Protein AF-A0A956S2M8-F1 (afdb_monomer_lite)

Foldseek 3Di:
DPDDDPPPDDDDPFAWPDWDAAPVQKIWTFTDDPPDDGQQKIWIAGNVGHTQGMDGDPARFDCVVPHWDDYPFWIWTWGADPVRDIDIDIDTDDGD

pLDDT: mean 88.71, std 13.67, range [45.81, 97.88]

Secondary structure (DSSP, 8-state):
-PPP-TTS--S---EEEEEEE-TTS-EEEEEE-TTS-TTSEEEEE-TT--EEEEEE-SSPPPSSSSPPEE-SSEEEEEEE-TT--EEEEEEEP---

Radius of gyration: 14.86 Å; chains: 1; bounding box: 43×32×30 Å

Sequence (96 aa):
PRPMDRSMFLPHRRLVTRVLTDDAGHIFVWPEEAGVAEGSVVDVFDDSGVHLGRIDVPEPVLTRAPPPYVTSTHLYAVVVDELAVPYVVR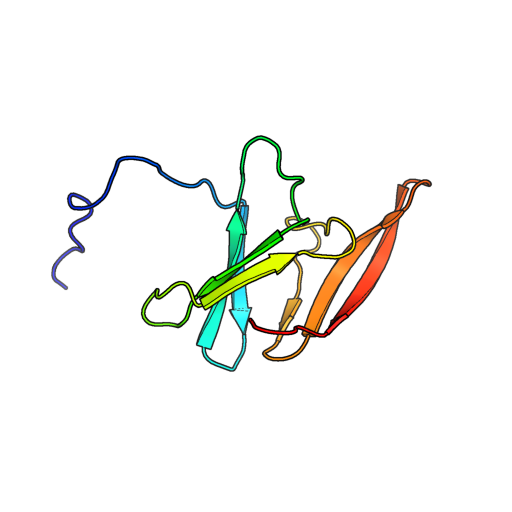YRIRKP

Structure (mmCIF, N/CA/C/O backbone):
data_AF-A0A956S2M8-F1
#
_entry.id   AF-A0A956S2M8-F1
#
loop_
_atom_site.group_PDB
_atom_site.id
_atom_site.type_symbol
_atom_site.label_atom_id
_atom_site.label_alt_id
_atom_site.label_comp_id
_atom_site.label_asym_id
_atom_site.label_entity_id
_atom_site.label_seq_id
_atom_site.pdbx_PDB_ins_code
_atom_site.Cartn_x
_atom_site.Cartn_y
_atom_site.Cartn_z
_atom_site.occupancy
_atom_site.B_iso_or_equiv
_atom_site.auth_seq_id
_atom_site.auth_comp_id
_atom_site.auth_asym_id
_atom_site.auth_atom_id
_atom_site.pdbx_PDB_model_num
ATOM 1 N N . PRO A 1 1 ? 28.012 -19.963 -7.658 1.00 59.38 1 PRO A N 1
ATOM 2 C CA . PRO A 1 1 ? 27.293 -18.673 -7.510 1.00 59.38 1 PRO A CA 1
ATOM 3 C C . PRO A 1 1 ? 28.256 -17.578 -7.034 1.00 59.38 1 PRO A C 1
ATOM 5 O O . PRO A 1 1 ? 28.828 -17.703 -5.956 1.00 59.38 1 PRO A O 1
ATOM 8 N N . ARG A 1 2 ? 28.512 -16.560 -7.862 1.00 53.78 2 ARG A N 1
ATOM 9 C CA . ARG A 1 2 ? 29.356 -15.422 -7.471 1.00 53.78 2 ARG A CA 1
ATOM 10 C C . ARG A 1 2 ? 28.567 -14.601 -6.425 1.00 53.78 2 ARG A C 1
ATOM 12 O O . ARG A 1 2 ? 27.406 -14.304 -6.700 1.00 53.78 2 ARG A O 1
ATOM 19 N N . PRO A 1 3 ? 29.107 -14.317 -5.226 1.00 57.59 3 PRO A N 1
ATOM 20 C CA . PRO A 1 3 ? 28.374 -13.573 -4.205 1.00 57.59 3 PRO A CA 1
ATOM 21 C C . PRO A 1 3 ? 28.065 -12.160 -4.706 1.00 57.59 3 PRO A C 1
ATOM 23 O O . PRO A 1 3 ? 28.897 -11.532 -5.359 1.00 57.59 3 PRO A O 1
ATOM 26 N N . MET A 1 4 ? 26.850 -11.691 -4.426 1.00 64.81 4 MET A N 1
ATOM 27 C CA . MET A 1 4 ? 26.393 -10.358 -4.807 1.00 64.81 4 MET A CA 1
ATOM 28 C C . MET A 1 4 ? 27.173 -9.319 -3.994 1.00 64.81 4 MET A C 1
ATOM 30 O O . MET A 1 4 ? 27.123 -9.326 -2.762 1.00 64.81 4 MET A O 1
ATOM 34 N N . ASP A 1 5 ? 27.931 -8.469 -4.682 1.00 65.00 5 ASP A N 1
ATOM 35 C CA . ASP A 1 5 ? 28.739 -7.425 -4.060 1.00 65.00 5 ASP A CA 1
ATOM 36 C C . ASP A 1 5 ? 27.825 -6.334 -3.477 1.00 65.00 5 ASP A C 1
ATOM 38 O O . ASP A 1 5 ? 27.153 -5.600 -4.197 1.00 65.00 5 ASP A O 1
ATOM 42 N N . ARG A 1 6 ? 27.770 -6.256 -2.143 1.00 58.03 6 ARG A N 1
ATOM 43 C CA . ARG A 1 6 ? 26.960 -5.282 -1.391 1.00 58.03 6 ARG A CA 1
ATOM 44 C C . ARG A 1 6 ? 27.639 -3.914 -1.246 1.00 58.03 6 ARG A C 1
ATOM 46 O O . ARG A 1 6 ? 27.085 -3.050 -0.568 1.00 58.03 6 ARG A O 1
ATOM 53 N N . SER A 1 7 ? 28.830 -3.716 -1.814 1.00 55.47 7 SER A N 1
ATOM 54 C CA . SER A 1 7 ? 29.660 -2.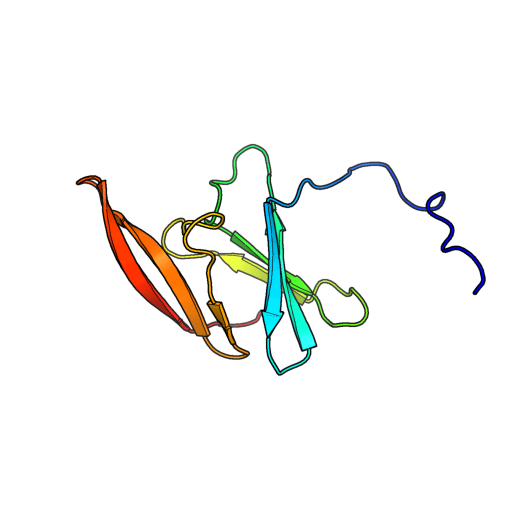537 -1.536 1.00 55.47 7 SER A CA 1
ATOM 55 C C . SER A 1 7 ? 29.343 -1.294 -2.380 1.00 55.47 7 SER A C 1
ATOM 57 O O . SER A 1 7 ? 29.862 -0.226 -2.071 1.00 55.47 7 SER A O 1
ATOM 59 N N . MET A 1 8 ? 28.461 -1.371 -3.387 1.00 50.06 8 MET A N 1
ATOM 60 C CA . MET A 1 8 ? 28.322 -0.285 -4.375 1.00 50.06 8 MET A CA 1
ATOM 61 C C . MET A 1 8 ? 27.221 0.770 -4.156 1.00 50.06 8 MET A C 1
ATOM 63 O O . MET A 1 8 ? 27.106 1.652 -4.999 1.00 50.06 8 MET A O 1
ATOM 67 N N . PHE A 1 9 ? 26.440 0.788 -3.066 1.00 45.81 9 PHE A N 1
ATOM 68 C CA . PHE A 1 9 ? 25.435 1.861 -2.903 1.00 45.81 9 PHE A CA 1
ATOM 69 C C . PHE A 1 9 ? 25.064 2.167 -1.446 1.00 45.81 9 PHE A C 1
ATOM 71 O O . PHE A 1 9 ? 24.244 1.468 -0.857 1.00 45.81 9 PHE A O 1
ATOM 78 N N . LEU A 1 10 ? 25.619 3.237 -0.862 1.00 60.69 10 LEU A N 1
ATOM 79 C CA . LEU A 1 10 ? 25.127 3.825 0.394 1.00 60.69 10 LEU A CA 1
ATOM 80 C C . LEU A 1 10 ? 25.391 5.342 0.433 1.00 60.69 10 LEU A C 1
ATOM 82 O O . LEU A 1 10 ? 26.531 5.750 0.650 1.00 60.69 10 LEU A O 1
ATOM 86 N N . PRO A 1 11 ? 24.341 6.178 0.304 1.00 49.47 11 PRO A N 1
ATOM 87 C CA . PRO A 1 11 ? 24.237 7.285 1.261 1.00 49.47 11 PRO A CA 1
ATOM 88 C C . PRO A 1 11 ? 22.989 7.218 2.142 1.00 49.47 11 PRO A C 1
ATOM 90 O O . PRO A 1 11 ? 23.065 7.629 3.294 1.00 49.47 11 PRO A O 1
ATOM 93 N N . HIS A 1 12 ? 21.846 6.704 1.674 1.00 53.81 12 HIS A N 1
ATOM 94 C CA . HIS A 1 12 ? 20.584 6.745 2.430 1.00 53.81 12 HIS A CA 1
ATOM 95 C C . HIS A 1 12 ? 19.875 5.389 2.343 1.00 53.81 12 HIS A C 1
ATOM 97 O O . HIS A 1 12 ? 19.116 5.139 1.409 1.00 53.81 12 HIS A O 1
ATOM 103 N N . ARG A 1 13 ? 20.123 4.480 3.298 1.00 66.25 13 ARG A N 1
ATOM 104 C CA . ARG A 1 13 ? 19.269 3.289 3.435 1.00 66.25 13 ARG A CA 1
ATOM 105 C C . ARG A 1 13 ? 17.862 3.772 3.766 1.00 66.25 13 ARG A C 1
ATOM 107 O O . ARG A 1 13 ? 17.638 4.239 4.879 1.00 66.25 13 ARG A O 1
ATOM 114 N N . ARG A 1 14 ? 16.933 3.666 2.816 1.00 73.75 14 ARG A N 1
ATOM 115 C CA . ARG A 1 14 ? 15.510 3.793 3.124 1.00 73.75 14 ARG A CA 1
ATOM 116 C C . ARG A 1 14 ? 15.091 2.558 3.899 1.00 73.75 14 ARG A C 1
ATOM 118 O O . ARG A 1 14 ? 15.262 1.434 3.427 1.00 73.75 14 ARG A O 1
ATOM 125 N N . LEU A 1 15 ? 14.615 2.784 5.114 1.00 86.56 15 LEU A N 1
ATOM 126 C CA . LEU A 1 15 ? 13.950 1.749 5.879 1.00 86.56 15 LEU A CA 1
ATOM 127 C C . LEU A 1 15 ? 12.639 1.423 5.162 1.00 86.56 15 LEU A C 1
ATOM 129 O O . LEU A 1 15 ? 11.961 2.311 4.649 1.00 86.56 15 LEU A O 1
ATOM 133 N N . VAL A 1 16 ? 12.334 0.136 5.065 1.00 89.88 16 VAL A N 1
ATOM 134 C CA . VAL A 1 16 ? 11.104 -0.359 4.452 1.00 89.88 16 VAL A CA 1
ATOM 135 C C . VAL A 1 16 ? 10.413 -1.239 5.475 1.00 89.88 16 VAL A C 1
ATOM 137 O O . VAL A 1 16 ? 11.041 -2.119 6.067 1.00 89.88 16 VAL A O 1
ATOM 140 N N . THR A 1 17 ? 9.130 -0.993 5.708 1.00 89.06 17 THR A N 1
ATOM 141 C CA . THR A 1 17 ? 8.331 -1.780 6.656 1.00 89.06 17 THR A CA 1
ATOM 142 C C . THR A 1 17 ? 7.784 -3.034 5.992 1.00 89.06 17 THR A C 1
ATOM 144 O O . THR A 1 17 ? 7.617 -4.069 6.644 1.00 89.06 17 THR A O 1
ATOM 147 N N . ARG A 1 18 ? 7.533 -2.973 4.678 1.00 92.94 18 ARG A N 1
ATOM 148 C CA . ARG A 1 18 ? 6.976 -4.093 3.925 1.00 92.94 18 ARG A CA 1
ATOM 149 C C . ARG A 1 18 ? 7.364 -4.069 2.454 1.00 92.94 18 ARG A C 1
ATOM 151 O O . ARG A 1 18 ? 7.431 -3.014 1.834 1.00 92.94 18 ARG A O 1
ATOM 158 N N . VAL A 1 19 ? 7.536 -5.270 1.905 1.00 95.25 19 VAL A N 1
ATOM 159 C CA . VAL A 1 19 ? 7.617 -5.532 0.467 1.00 95.25 19 VAL A CA 1
ATOM 160 C C . VAL A 1 19 ? 6.564 -6.581 0.111 1.00 95.25 19 VAL A C 1
ATOM 162 O O . VAL A 1 19 ? 6.441 -7.594 0.811 1.00 95.25 19 VAL A O 1
ATOM 165 N N . LEU A 1 20 ? 5.788 -6.321 -0.938 1.00 96.12 20 LEU A N 1
ATOM 166 C CA . LEU A 1 20 ? 4.801 -7.227 -1.528 1.00 96.12 20 LEU A CA 1
ATOM 167 C C . LEU A 1 20 ? 4.958 -7.230 -3.050 1.00 96.12 20 LEU A C 1
ATOM 169 O O . LEU A 1 20 ? 5.494 -6.288 -3.624 1.00 96.12 20 LEU A O 1
ATOM 173 N N . THR A 1 21 ? 4.474 -8.280 -3.701 1.00 96.94 21 THR A N 1
ATOM 174 C CA . THR A 1 21 ? 4.511 -8.420 -5.161 1.00 96.94 21 THR A CA 1
ATOM 175 C C . THR A 1 21 ? 3.126 -8.757 -5.685 1.00 96.94 21 THR A C 1
ATOM 177 O O . THR A 1 21 ? 2.362 -9.433 -4.990 1.00 96.94 21 THR A O 1
ATOM 180 N N . ASP A 1 22 ? 2.817 -8.321 -6.902 1.00 95.69 22 ASP A N 1
ATOM 181 C CA . ASP A 1 22 ? 1.628 -8.773 -7.624 1.00 95.69 22 ASP A CA 1
ATOM 182 C C . ASP A 1 22 ? 1.949 -9.888 -8.639 1.00 95.69 22 ASP A C 1
ATOM 184 O O . ASP A 1 22 ? 3.068 -10.398 -8.719 1.00 95.69 22 ASP A O 1
ATOM 188 N N . ASP A 1 23 ? 0.935 -10.285 -9.403 1.00 92.88 23 ASP A N 1
ATOM 189 C CA . ASP A 1 23 ? 1.001 -11.278 -10.476 1.00 92.88 23 ASP A CA 1
ATOM 190 C C . ASP A 1 23 ? 1.546 -10.729 -11.807 1.00 92.88 23 ASP A C 1
ATOM 192 O O . ASP A 1 23 ? 1.761 -11.492 -12.747 1.00 92.88 23 ASP A O 1
ATOM 196 N N . ALA A 1 24 ? 1.786 -9.420 -11.891 1.00 95.12 24 ALA A N 1
ATOM 197 C CA . ALA A 1 24 ? 2.259 -8.725 -13.083 1.00 95.12 24 ALA A CA 1
ATOM 198 C C . ALA A 1 24 ? 3.721 -8.251 -12.967 1.00 95.12 24 ALA A C 1
ATOM 200 O O . ALA A 1 24 ? 4.182 -7.504 -13.827 1.00 95.12 24 ALA A O 1
ATOM 201 N N . GLY A 1 25 ? 4.446 -8.681 -11.928 1.00 94.81 25 GLY A N 1
ATOM 202 C CA . GLY A 1 25 ? 5.866 -8.374 -11.732 1.00 94.81 25 GLY A CA 1
ATOM 203 C C . GLY A 1 25 ? 6.146 -7.036 -11.045 1.00 94.81 25 GLY A C 1
ATOM 204 O O . GLY A 1 25 ? 7.296 -6.609 -11.004 1.00 94.81 25 GLY A O 1
ATOM 205 N N . HIS A 1 26 ? 5.133 -6.371 -10.483 1.00 96.44 26 HIS A N 1
ATOM 206 C CA . HIS A 1 26 ? 5.345 -5.142 -9.719 1.00 96.44 26 HIS A CA 1
ATOM 207 C C . HIS A 1 26 ? 5.731 -5.462 -8.279 1.00 96.44 26 HIS A C 1
ATOM 209 O O . HIS A 1 26 ? 5.177 -6.365 -7.643 1.00 96.44 26 HIS A O 1
ATOM 215 N N . ILE A 1 27 ? 6.642 -4.656 -7.747 1.00 97.00 27 ILE A N 1
ATOM 216 C CA . ILE A 1 27 ? 7.106 -4.713 -6.367 1.00 97.00 27 ILE A CA 1
ATOM 217 C C . ILE A 1 27 ? 6.577 -3.475 -5.645 1.00 97.00 27 ILE A C 1
ATOM 219 O O . ILE A 1 27 ? 6.914 -2.346 -5.990 1.00 97.00 27 ILE A O 1
ATOM 223 N N . PHE A 1 28 ? 5.751 -3.695 -4.630 1.00 96.50 28 PHE A N 1
ATOM 224 C CA . PHE A 1 28 ? 5.154 -2.664 -3.791 1.00 96.50 28 PHE A CA 1
ATOM 225 C C . PHE A 1 28 ? 5.922 -2.575 -2.479 1.00 96.50 28 PHE A C 1
ATOM 227 O O . PHE A 1 28 ? 6.017 -3.555 -1.734 1.00 96.50 28 PHE A O 1
ATOM 234 N N . VAL A 1 29 ? 6.466 -1.399 -2.193 1.00 95.75 29 VAL A N 1
ATOM 235 C CA . VAL A 1 29 ? 7.332 -1.141 -1.046 1.00 95.75 29 VAL A CA 1
ATOM 236 C C . VAL A 1 29 ? 6.697 -0.070 -0.175 1.00 95.75 29 VAL A C 1
ATOM 238 O O . VAL A 1 29 ? 6.471 1.048 -0.627 1.00 95.75 29 VAL A O 1
ATOM 241 N N . TRP A 1 30 ? 6.437 -0.397 1.088 1.00 95.69 30 TRP A N 1
ATOM 242 C CA . TRP A 1 30 ? 6.038 0.589 2.089 1.00 95.69 30 TRP A CA 1
ATOM 243 C C . TRP A 1 30 ? 7.289 1.142 2.769 1.00 95.69 30 TRP A C 1
ATOM 245 O O . TRP A 1 30 ? 7.972 0.391 3.480 1.00 95.69 30 TRP A O 1
ATOM 255 N N . PRO A 1 31 ? 7.624 2.421 2.548 1.00 93.94 31 PRO A N 1
ATOM 256 C CA . PRO A 1 31 ? 8.782 3.030 3.172 1.00 93.94 31 PRO A CA 1
ATOM 257 C C . PRO A 1 31 ? 8.488 3.453 4.617 1.00 93.94 31 PRO A C 1
ATOM 259 O O . PRO A 1 31 ? 7.349 3.719 4.997 1.00 93.94 31 PRO A O 1
ATOM 262 N N . GLU A 1 32 ? 9.546 3.555 5.413 1.00 91.25 32 GLU A N 1
ATOM 263 C CA . GLU A 1 32 ? 9.556 4.239 6.705 1.00 91.25 32 GLU A CA 1
ATOM 264 C C . GLU A 1 32 ? 10.333 5.553 6.534 1.00 91.25 32 GLU A C 1
ATOM 266 O O . GLU A 1 32 ? 11.555 5.560 6.354 1.00 91.25 32 GLU A O 1
ATOM 271 N N . GLU A 1 33 ? 9.607 6.672 6.526 1.00 90.38 33 GLU A N 1
ATOM 272 C CA . GLU A 1 33 ? 10.131 8.008 6.234 1.00 90.38 33 GLU A CA 1
ATOM 273 C C . GLU A 1 33 ? 9.681 9.020 7.289 1.00 90.38 33 GLU A C 1
ATOM 275 O O . GLU A 1 33 ? 8.523 9.045 7.702 1.00 90.38 33 GLU A O 1
ATOM 280 N N . ALA A 1 34 ? 10.591 9.907 7.699 1.00 88.38 34 ALA A N 1
ATOM 281 C CA . ALA A 1 34 ? 10.252 10.987 8.618 1.00 88.38 34 ALA A CA 1
ATOM 282 C C . ALA A 1 34 ? 9.205 11.924 7.991 1.00 88.38 34 ALA A C 1
ATOM 284 O O . ALA A 1 34 ? 9.391 12.416 6.879 1.00 88.38 34 ALA A O 1
ATOM 285 N N . GLY A 1 35 ? 8.120 12.189 8.723 1.00 89.62 35 GLY A N 1
ATOM 286 C CA . GLY A 1 35 ? 7.026 13.051 8.263 1.00 89.62 35 GLY A CA 1
ATOM 287 C C . GLY A 1 35 ? 5.999 12.366 7.355 1.00 89.62 35 GLY A C 1
ATOM 288 O O . GLY A 1 35 ? 5.050 13.024 6.940 1.00 89.62 35 GLY A O 1
ATOM 289 N N . VAL A 1 36 ? 6.150 11.067 7.078 1.00 91.00 36 VAL A N 1
ATOM 290 C CA . VAL A 1 36 ? 5.178 10.263 6.325 1.00 91.00 36 VAL A CA 1
ATOM 291 C C . VAL A 1 36 ? 4.549 9.244 7.271 1.00 91.00 36 VAL A C 1
ATOM 293 O O . VAL A 1 36 ? 5.257 8.543 7.992 1.00 91.00 36 VAL A O 1
ATOM 296 N N . ALA A 1 37 ? 3.219 9.170 7.299 1.00 92.94 37 ALA A N 1
ATOM 297 C CA . ALA A 1 37 ? 2.527 8.195 8.133 1.00 92.94 37 ALA A CA 1
ATOM 298 C C . ALA A 1 37 ? 2.747 6.770 7.589 1.00 92.94 37 ALA A C 1
ATOM 300 O O . ALA A 1 37 ? 2.677 6.530 6.382 1.00 92.94 37 ALA A O 1
ATOM 301 N N . GLU A 1 38 ? 3.006 5.803 8.474 1.00 92.88 38 GLU A N 1
ATOM 302 C CA . GLU A 1 38 ? 3.130 4.398 8.066 1.00 92.88 38 GLU A CA 1
ATOM 303 C C . GLU A 1 38 ? 1.850 3.962 7.339 1.00 92.88 38 GLU A C 1
ATOM 305 O O . GLU A 1 38 ? 0.743 4.216 7.806 1.00 92.88 38 GLU A O 1
ATOM 310 N N . GLY A 1 39 ? 2.000 3.334 6.171 1.00 95.12 39 GLY A N 1
ATOM 311 C CA . GLY A 1 39 ? 0.855 2.875 5.387 1.00 95.12 39 GLY A CA 1
ATOM 312 C C . GLY A 1 39 ? 0.162 3.944 4.540 1.00 95.12 39 GLY A C 1
ATOM 313 O O . GLY A 1 39 ? -0.747 3.586 3.797 1.00 95.12 39 GLY A O 1
ATOM 314 N N . SER A 1 40 ? 0.563 5.220 4.601 1.00 96.25 40 SER A N 1
ATOM 315 C CA . SER A 1 40 ? -0.075 6.283 3.804 1.00 96.25 40 SER A CA 1
ATOM 316 C C . SER A 1 40 ? 0.481 6.416 2.387 1.00 96.25 40 SER A C 1
ATOM 318 O O . SER A 1 40 ? -0.118 7.093 1.560 1.00 96.25 40 SER A O 1
ATOM 320 N N . VAL A 1 41 ? 1.627 5.798 2.093 1.00 96.19 41 VAL A N 1
ATOM 321 C CA . VAL A 1 41 ? 2.228 5.779 0.754 1.00 96.19 41 VAL A CA 1
ATOM 322 C C . VAL A 1 41 ? 2.776 4.397 0.429 1.00 96.19 41 VAL A C 1
ATOM 324 O O . VAL A 1 41 ? 3.174 3.650 1.327 1.00 96.19 41 VAL A O 1
ATOM 327 N N . VAL A 1 42 ? 2.838 4.080 -0.861 1.00 96.06 42 VAL A N 1
ATOM 328 C CA . VAL A 1 42 ? 3.532 2.898 -1.376 1.00 96.06 42 VAL A CA 1
ATOM 329 C C . VAL A 1 42 ? 4.346 3.271 -2.614 1.00 96.06 42 VAL A C 1
ATOM 331 O O . VAL A 1 42 ? 3.838 3.910 -3.537 1.00 96.06 42 VAL A O 1
ATOM 334 N N . ASP A 1 43 ? 5.618 2.888 -2.623 1.00 96.00 43 ASP A N 1
ATOM 335 C CA . ASP A 1 43 ? 6.497 3.017 -3.783 1.00 96.00 43 ASP A CA 1
ATOM 336 C C . ASP A 1 43 ? 6.364 1.757 -4.643 1.00 96.00 43 ASP A C 1
ATOM 338 O O . ASP A 1 43 ? 6.349 0.636 -4.126 1.00 96.00 43 ASP A O 1
ATOM 342 N N . VAL A 1 44 ? 6.257 1.932 -5.957 1.00 96.38 44 VAL A N 1
ATOM 343 C CA . VAL A 1 44 ? 6.091 0.836 -6.914 1.00 96.38 44 VAL A CA 1
ATOM 344 C C . VAL A 1 44 ? 7.335 0.732 -7.777 1.00 96.38 44 VAL A C 1
ATOM 346 O O . VAL A 1 44 ? 7.807 1.728 -8.326 1.00 96.38 44 VAL A O 1
ATOM 349 N N . PHE A 1 45 ? 7.842 -0.484 -7.921 1.00 95.62 45 PHE A N 1
ATOM 350 C CA . PHE A 1 45 ? 8.974 -0.815 -8.774 1.00 95.62 45 PHE A CA 1
ATOM 351 C C . PHE A 1 45 ? 8.588 -1.915 -9.761 1.00 95.62 45 PHE A C 1
ATOM 353 O O . PHE A 1 45 ? 7.648 -2.674 -9.509 1.00 95.62 45 PHE A O 1
ATOM 360 N N . ASP A 1 46 ? 9.311 -2.008 -10.871 1.00 94.81 46 ASP A N 1
ATOM 361 C CA . ASP A 1 46 ? 9.300 -3.211 -11.704 1.00 94.81 46 ASP A CA 1
ATOM 362 C C . ASP A 1 46 ? 10.271 -4.282 -11.172 1.00 94.81 46 ASP A C 1
ATOM 364 O O . ASP A 1 46 ? 10.997 -4.074 -10.192 1.00 94.81 46 ASP A O 1
ATOM 368 N N . ASP A 1 47 ? 10.280 -5.445 -11.820 1.00 93.81 47 ASP A N 1
ATOM 369 C CA . ASP A 1 47 ? 11.125 -6.587 -11.461 1.00 93.81 47 ASP A CA 1
ATOM 370 C C . ASP A 1 47 ? 12.623 -6.367 -11.741 1.00 93.81 47 ASP A C 1
ATOM 372 O O . ASP A 1 47 ? 13.469 -7.082 -11.196 1.00 93.81 47 ASP A O 1
ATOM 376 N N . SER A 1 48 ? 12.966 -5.342 -12.526 1.00 93.50 48 SER A N 1
ATOM 377 C CA . SER A 1 48 ? 14.339 -4.883 -12.741 1.00 93.50 48 SER A CA 1
ATOM 378 C C . SER A 1 48 ? 14.824 -3.922 -11.645 1.00 93.50 48 SER A C 1
ATOM 380 O O . SER A 1 48 ? 16.018 -3.618 -11.565 1.00 93.50 48 SER A O 1
ATOM 382 N N . GLY A 1 49 ? 13.918 -3.482 -10.764 1.00 90.50 49 GLY A N 1
ATOM 383 C CA . GLY A 1 49 ? 14.188 -2.550 -9.674 1.00 90.50 49 GLY A CA 1
ATOM 384 C C . GLY A 1 49 ? 14.062 -1.077 -10.068 1.00 90.50 49 GLY A C 1
ATOM 385 O O . GLY A 1 49 ? 14.484 -0.210 -9.297 1.00 90.50 49 GLY A O 1
ATOM 386 N N . VAL A 1 50 ? 13.493 -0.762 -11.235 1.00 94.19 50 VAL A N 1
ATOM 387 C CA . VAL A 1 50 ? 13.205 0.620 -11.642 1.00 94.19 50 VAL A CA 1
ATOM 388 C C . VAL A 1 50 ? 11.997 1.130 -10.867 1.00 94.19 50 VAL A C 1
ATOM 390 O O . VAL A 1 50 ? 10.956 0.484 -10.821 1.00 94.19 50 VAL A O 1
ATOM 393 N N . HIS A 1 51 ? 12.129 2.314 -10.267 1.00 94.00 51 HIS A N 1
ATOM 394 C CA . HIS A 1 51 ? 11.031 2.989 -9.581 1.00 94.00 51 HIS A CA 1
ATOM 395 C C . HIS A 1 51 ? 10.021 3.533 -10.599 1.00 94.00 51 HIS A C 1
ATOM 397 O O . HIS A 1 51 ? 10.334 4.447 -11.362 1.00 94.00 51 HIS A O 1
ATOM 403 N N . LEU A 1 52 ? 8.811 2.978 -10.588 1.00 94.81 52 LEU A N 1
ATOM 404 C CA . LEU A 1 52 ? 7.703 3.372 -11.458 1.00 94.81 52 LEU A CA 1
ATOM 405 C C . LEU A 1 52 ? 6.940 4.573 -10.897 1.00 94.81 52 LEU A C 1
ATOM 407 O O . LEU A 1 52 ? 6.379 5.356 -11.656 1.00 94.81 52 LEU A O 1
ATOM 411 N N . GLY A 1 53 ? 6.938 4.742 -9.573 1.00 94.75 53 GLY A N 1
ATOM 412 C CA . GLY A 1 53 ? 6.383 5.917 -8.914 1.00 94.75 53 GLY A CA 1
ATOM 413 C C . GLY A 1 53 ? 5.789 5.625 -7.542 1.00 94.75 53 GLY A C 1
ATOM 414 O O . GLY A 1 53 ? 5.762 4.486 -7.077 1.00 94.75 53 GLY A O 1
ATOM 415 N N . ARG A 1 54 ? 5.288 6.688 -6.910 1.00 95.62 54 ARG A N 1
ATOM 416 C CA . ARG A 1 54 ? 4.668 6.665 -5.583 1.00 95.62 54 ARG A CA 1
ATOM 417 C C . ARG A 1 54 ? 3.155 6.787 -5.698 1.00 95.62 54 ARG A C 1
ATOM 419 O O . ARG A 1 54 ? 2.656 7.601 -6.471 1.00 95.62 54 ARG A O 1
ATOM 426 N N . ILE A 1 55 ? 2.442 5.997 -4.905 1.00 95.75 55 ILE A N 1
ATOM 427 C CA . ILE A 1 55 ? 0.987 6.048 -4.770 1.00 95.75 55 ILE A CA 1
ATOM 428 C C . ILE A 1 55 ? 0.654 6.510 -3.353 1.00 95.75 55 ILE A C 1
ATOM 430 O O . ILE A 1 55 ? 1.082 5.883 -2.382 1.00 95.75 55 ILE A O 1
ATOM 434 N N . ASP A 1 56 ? -0.151 7.565 -3.248 1.00 96.00 56 ASP A N 1
ATOM 435 C CA . ASP A 1 56 ? -0.772 7.972 -1.991 1.00 96.00 56 ASP A CA 1
ATOM 436 C C . ASP A 1 56 ? -1.976 7.074 -1.687 1.00 96.00 56 ASP A C 1
ATOM 438 O O . ASP A 1 56 ? -2.855 6.856 -2.531 1.00 96.00 56 ASP A O 1
ATOM 442 N N . VAL A 1 57 ? -2.013 6.538 -0.472 1.00 95.19 57 VAL A N 1
ATOM 443 C CA . VAL A 1 57 ? -3.135 5.745 0.027 1.00 95.19 57 VAL A CA 1
ATOM 444 C C . VAL A 1 57 ? -4.112 6.700 0.721 1.00 95.19 57 VAL A C 1
ATOM 446 O O . VAL A 1 57 ? -3.674 7.463 1.582 1.00 95.19 57 VAL A O 1
ATOM 449 N N . PRO A 1 58 ? -5.417 6.685 0.378 1.00 94.00 58 PRO A N 1
ATOM 450 C CA . PRO A 1 58 ? -6.381 7.650 0.919 1.00 94.00 58 PRO A CA 1
ATOM 451 C C . PRO A 1 58 ? -6.432 7.696 2.449 1.00 94.00 58 PRO A C 1
ATOM 453 O O . PRO A 1 58 ? -6.576 8.768 3.028 1.00 94.00 58 PRO A O 1
ATOM 456 N N . GLU A 1 59 ? -6.288 6.536 3.086 1.00 94.75 59 GLU A N 1
ATOM 457 C CA . GLU A 1 59 ? -6.189 6.381 4.532 1.00 94.75 59 GLU A CA 1
ATOM 458 C C . GLU A 1 59 ? -4.984 5.486 4.855 1.00 94.75 59 GLU A C 1
ATOM 460 O O . GLU A 1 59 ? -4.742 4.515 4.128 1.00 94.75 59 GLU A O 1
ATOM 465 N N . PRO A 1 60 ? -4.222 5.765 5.928 1.00 95.25 60 PRO A N 1
ATOM 466 C CA . PRO A 1 60 ? -3.099 4.922 6.320 1.00 95.25 60 PRO A CA 1
ATOM 467 C C . PRO A 1 60 ? -3.538 3.477 6.588 1.00 95.25 60 PRO A C 1
ATOM 469 O O . PRO A 1 60 ? -4.373 3.214 7.455 1.00 95.25 60 PRO A O 1
ATOM 472 N N . VAL A 1 61 ? -2.966 2.526 5.846 1.00 96.50 61 VAL A N 1
ATOM 473 C CA . VAL A 1 61 ? -3.271 1.098 6.016 1.00 96.50 61 VAL A CA 1
ATOM 474 C C . VAL A 1 61 ? -2.342 0.427 7.025 1.00 96.50 61 VAL A C 1
ATOM 476 O O . VAL A 1 61 ? -1.158 0.745 7.120 1.00 96.50 61 VAL A O 1
ATOM 479 N N . LEU A 1 62 ? -2.841 -0.589 7.724 1.00 95.31 62 LEU A N 1
ATOM 480 C CA . LEU A 1 62 ? -2.003 -1.489 8.509 1.00 95.31 62 LEU A CA 1
ATOM 481 C C . LEU A 1 62 ? -1.115 -2.315 7.570 1.00 95.31 62 LEU A C 1
ATOM 483 O O . LEU A 1 62 ? -1.598 -3.051 6.712 1.00 95.31 62 LEU A O 1
ATOM 487 N N . THR A 1 63 ? 0.199 -2.210 7.747 1.00 92.81 63 THR A N 1
ATOM 488 C CA . THR A 1 63 ? 1.207 -2.876 6.900 1.00 92.81 63 THR A CA 1
ATOM 489 C C . THR A 1 63 ? 1.689 -4.211 7.480 1.00 92.81 63 THR A C 1
ATOM 491 O O . THR A 1 63 ? 2.169 -5.078 6.744 1.00 92.81 63 THR A O 1
ATOM 494 N N . ARG A 1 64 ? 1.587 -4.382 8.808 1.0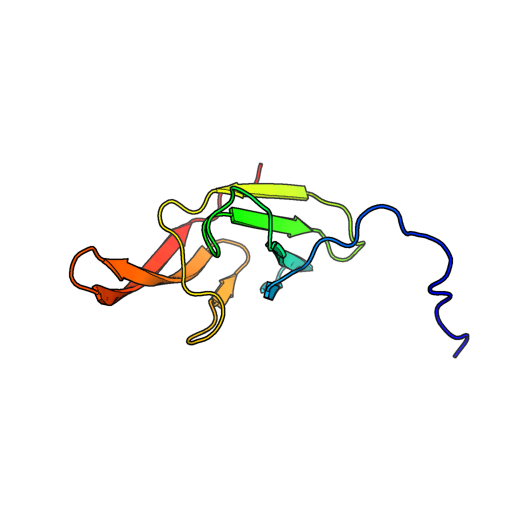0 88.50 64 ARG A N 1
ATOM 495 C CA . ARG A 1 64 ? 2.208 -5.493 9.551 1.00 88.50 64 ARG A CA 1
ATOM 496 C C . ARG A 1 64 ? 1.263 -6.667 9.784 1.00 88.50 64 ARG A C 1
ATOM 498 O O . ARG A 1 64 ? 1.610 -7.798 9.446 1.00 88.50 64 ARG A O 1
ATOM 505 N N . ALA A 1 65 ? 0.105 -6.414 10.394 1.00 86.75 65 ALA A N 1
ATOM 506 C CA . ALA A 1 65 ? -0.834 -7.453 10.805 1.00 86.75 65 ALA A CA 1
ATOM 507 C C . ALA A 1 65 ? -2.283 -6.915 10.871 1.00 86.75 65 ALA A C 1
ATOM 509 O O . ALA A 1 65 ? -2.560 -6.074 11.725 1.00 86.75 65 ALA A O 1
ATOM 510 N N . PRO A 1 66 ? -3.206 -7.413 10.025 1.00 90.25 66 PRO A N 1
ATOM 511 C CA . PRO A 1 66 ? -2.938 -8.282 8.876 1.00 90.25 66 PRO A CA 1
ATOM 512 C C . PRO A 1 66 ? -2.147 -7.532 7.788 1.00 90.25 66 PRO A C 1
ATOM 514 O O . PRO A 1 66 ? -2.333 -6.326 7.628 1.00 90.25 66 PRO A O 1
ATOM 517 N N . PRO A 1 67 ? -1.250 -8.210 7.048 1.00 92.25 67 PRO A N 1
ATOM 518 C CA . PRO A 1 67 ? -0.559 -7.575 5.936 1.00 92.25 67 PRO A CA 1
ATOM 519 C C . PRO A 1 67 ? -1.549 -7.282 4.796 1.00 92.25 67 PRO A C 1
ATOM 521 O O . PRO A 1 67 ? -2.473 -8.075 4.576 1.00 92.25 67 PRO A O 1
ATOM 524 N N . PRO A 1 68 ? -1.344 -6.200 4.029 1.00 96.00 68 PRO A N 1
ATOM 525 C CA . PRO A 1 68 ? -2.112 -5.958 2.822 1.00 96.00 68 PRO A CA 1
ATOM 526 C C . PRO A 1 68 ? -1.939 -7.084 1.798 1.00 96.00 68 PRO A C 1
ATOM 528 O O . PRO A 1 68 ? -0.929 -7.791 1.774 1.00 96.00 68 PRO A O 1
ATOM 531 N N . TYR A 1 69 ? -2.914 -7.203 0.907 1.00 96.94 69 TYR A N 1
ATOM 532 C CA . TYR A 1 69 ? -2.846 -8.029 -0.288 1.00 96.94 69 TYR A CA 1
ATOM 533 C C . TYR A 1 69 ? -2.963 -7.135 -1.519 1.00 96.94 69 TYR A C 1
ATOM 535 O O . TYR A 1 69 ? -3.852 -6.287 -1.605 1.00 96.94 69 TYR A O 1
ATOM 543 N N . VAL A 1 70 ? -2.057 -7.317 -2.475 1.00 96.88 70 VAL A N 1
ATOM 544 C CA . VAL A 1 70 ? -1.958 -6.469 -3.661 1.00 96.88 70 VAL A CA 1
ATOM 545 C C . VAL A 1 70 ? -2.095 -7.305 -4.926 1.00 96.88 70 VAL A C 1
ATOM 547 O O . VAL A 1 70 ? -1.579 -8.417 -5.015 1.00 96.88 70 VAL A O 1
ATOM 550 N N . THR A 1 71 ? -2.812 -6.761 -5.902 1.00 96.06 71 THR A N 1
ATOM 551 C CA . THR A 1 71 ? -2.884 -7.271 -7.273 1.00 96.06 71 THR A CA 1
ATOM 552 C C . THR A 1 71 ? -2.427 -6.182 -8.234 1.00 96.06 71 THR A C 1
ATOM 554 O O . THR A 1 71 ? -2.263 -5.026 -7.844 1.00 96.06 71 THR A O 1
ATOM 557 N N . SER A 1 72 ? -2.333 -6.502 -9.522 1.00 94.62 72 SER A N 1
ATOM 558 C CA . SER A 1 72 ? -2.035 -5.514 -10.567 1.00 94.62 72 SER A CA 1
ATOM 559 C C . SER A 1 72 ? -3.013 -4.336 -10.661 1.00 94.62 72 SER A C 1
ATOM 561 O O . SER A 1 72 ? -2.688 -3.313 -11.271 1.00 94.62 72 SER A O 1
ATOM 563 N N . THR A 1 73 ? -4.203 -4.448 -10.058 1.00 95.94 73 THR A N 1
ATOM 564 C CA . THR A 1 73 ? -5.279 -3.449 -10.166 1.00 95.94 73 THR A CA 1
ATOM 565 C C . THR A 1 73 ? -5.849 -2.976 -8.832 1.00 95.94 73 THR A C 1
ATOM 567 O O . THR A 1 73 ? -6.524 -1.942 -8.808 1.00 95.94 73 THR A O 1
ATOM 570 N N . HIS A 1 74 ? -5.623 -3.699 -7.732 1.00 97.31 74 HIS A N 1
ATOM 571 C CA . HIS A 1 74 ? -6.246 -3.403 -6.444 1.00 97.31 74 HIS A CA 1
ATOM 572 C C . HIS A 1 74 ? -5.307 -3.613 -5.259 1.00 97.31 74 HIS A C 1
ATOM 574 O O . HIS A 1 74 ? -4.481 -4.521 -5.251 1.00 97.31 74 HIS A O 1
ATOM 580 N N . LEU A 1 75 ? -5.525 -2.804 -4.225 1.00 97.25 75 LEU A N 1
ATOM 581 C CA . LEU A 1 75 ? -4.982 -2.983 -2.885 1.00 97.25 75 LEU A CA 1
ATOM 582 C C . LEU A 1 75 ? -6.129 -3.361 -1.945 1.00 97.25 75 LEU A C 1
ATOM 584 O O . LEU A 1 75 ? -7.111 -2.625 -1.839 1.00 97.25 75 LEU A O 1
ATOM 588 N N . TYR A 1 76 ? -5.987 -4.491 -1.264 1.00 97.88 76 TYR A N 1
ATOM 589 C CA . TYR A 1 76 ? -6.847 -4.924 -0.171 1.00 97.88 76 TYR A CA 1
ATOM 590 C C . TYR A 1 76 ? -6.067 -4.777 1.124 1.00 97.88 76 TYR A C 1
ATOM 592 O O . TYR A 1 76 ? -4.978 -5.332 1.258 1.00 97.88 76 TYR A O 1
ATOM 600 N N . ALA A 1 77 ? -6.595 -4.021 2.071 1.00 97.56 77 ALA A N 1
ATOM 601 C CA . ALA A 1 77 ? -5.878 -3.732 3.302 1.00 97.56 77 ALA A CA 1
ATOM 602 C C . ALA A 1 77 ? -6.846 -3.500 4.455 1.00 97.56 77 ALA A 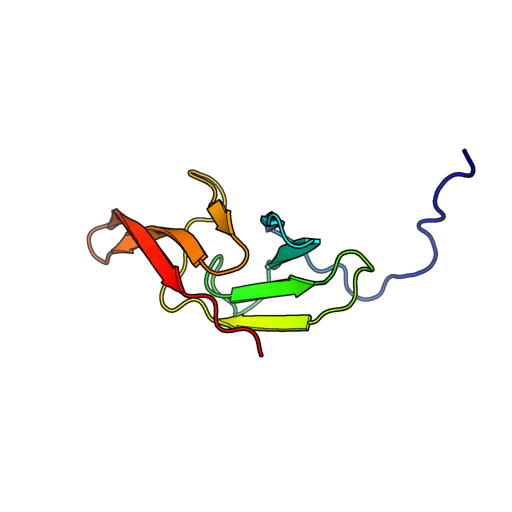C 1
ATOM 604 O O . ALA A 1 77 ? -8.049 -3.361 4.241 1.00 97.56 77 ALA A O 1
ATOM 605 N N . VAL A 1 78 ? -6.309 -3.461 5.671 1.00 97.69 78 VAL A N 1
ATOM 606 C CA . VAL A 1 78 ? -7.058 -3.028 6.848 1.00 97.69 78 VAL A CA 1
ATOM 607 C C . VAL A 1 78 ? -6.685 -1.592 7.166 1.00 97.69 78 VAL A C 1
ATOM 609 O O . VAL A 1 78 ? -5.505 -1.253 7.190 1.00 97.69 78 VAL A O 1
ATOM 612 N N . VAL A 1 79 ? -7.693 -0.774 7.423 1.00 97.06 79 VAL A N 1
ATOM 613 C CA . VAL A 1 79 ? -7.562 0.574 7.988 1.00 97.06 79 VAL A CA 1
ATOM 614 C C . VAL A 1 79 ? -8.255 0.596 9.348 1.00 97.06 79 VAL A C 1
ATOM 616 O O . VAL A 1 79 ? -9.000 -0.328 9.687 1.00 97.06 79 VAL A O 1
ATOM 619 N N . VAL A 1 80 ? -7.977 1.627 10.138 1.00 96.06 80 VAL A N 1
ATOM 620 C CA . VAL A 1 80 ? -8.554 1.822 11.471 1.00 96.06 80 VAL A CA 1
ATOM 621 C C . VAL A 1 80 ? -9.250 3.177 11.486 1.00 96.06 80 VAL A C 1
ATOM 623 O O . VAL A 1 80 ? -8.627 4.176 11.134 1.00 96.06 80 VAL A O 1
ATOM 626 N N . ASP A 1 81 ? -10.530 3.205 11.860 1.00 93.44 81 ASP A N 1
ATOM 627 C CA . ASP A 1 81 ? -11.291 4.454 11.961 1.00 93.44 81 ASP A CA 1
ATOM 628 C C . ASP A 1 81 ? -10.976 5.248 13.245 1.00 93.44 81 ASP A C 1
ATOM 630 O O . ASP A 1 81 ? -10.186 4.844 14.103 1.00 93.44 81 ASP A O 1
ATOM 634 N N . GLU A 1 82 ? -11.638 6.395 13.397 1.00 94.44 82 GLU A N 1
ATOM 635 C CA . GLU A 1 82 ? -11.515 7.276 14.564 1.00 94.44 82 GLU A CA 1
ATOM 636 C C . GLU A 1 82 ? -11.961 6.618 15.886 1.00 94.44 82 GLU A C 1
ATOM 638 O O . GLU A 1 82 ? -11.587 7.080 16.964 1.00 94.44 82 GLU A O 1
ATOM 643 N N . LEU A 1 83 ? -12.737 5.530 15.821 1.00 96.38 83 LEU A N 1
ATOM 644 C CA . LEU A 1 83 ? -13.206 4.747 16.968 1.00 96.38 83 LEU A CA 1
ATOM 645 C C . LEU A 1 83 ? -12.334 3.506 17.228 1.00 96.38 83 LEU A C 1
ATOM 647 O O . LEU A 1 83 ? -12.705 2.650 18.034 1.00 96.38 83 LEU A O 1
ATOM 651 N N . ALA A 1 84 ? -11.167 3.421 16.583 1.00 93.56 84 ALA A N 1
ATOM 652 C CA . ALA A 1 84 ? -10.231 2.305 16.660 1.00 93.56 84 ALA A CA 1
ATOM 653 C C . ALA A 1 84 ? -10.793 0.962 16.151 1.00 93.56 84 ALA A C 1
ATOM 655 O O . ALA A 1 84 ? -10.321 -0.108 16.552 1.00 93.56 84 ALA A O 1
ATOM 656 N N . VAL A 1 85 ? -11.784 0.991 15.256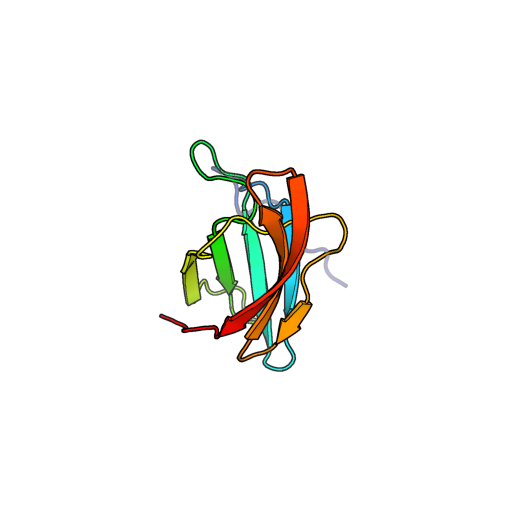 1.00 95.44 85 VAL A N 1
ATOM 657 C CA . VAL A 1 85 ? -12.383 -0.211 14.670 1.00 95.44 85 VAL A CA 1
ATOM 658 C C . VAL A 1 85 ? -11.641 -0.582 13.378 1.00 95.44 85 VAL A C 1
ATOM 660 O O . VAL A 1 85 ? -11.598 0.222 12.445 1.00 95.44 85 VAL A O 1
ATOM 663 N N . PRO A 1 86 ? -11.051 -1.791 13.279 1.00 96.19 86 PRO A N 1
ATOM 664 C CA . PRO A 1 86 ? -10.403 -2.242 12.055 1.00 96.19 86 PRO A CA 1
ATOM 665 C C . PRO A 1 86 ? -11.431 -2.725 11.026 1.00 96.19 86 PRO A C 1
ATOM 667 O O . PRO A 1 86 ? -12.314 -3.526 11.346 1.00 96.19 86 PRO A O 1
ATOM 670 N N . TYR A 1 87 ? -11.279 -2.314 9.769 1.00 96.69 87 TYR A N 1
ATOM 671 C CA . TYR A 1 87 ? -12.122 -2.786 8.668 1.00 96.69 87 TYR A CA 1
ATOM 672 C C . TYR A 1 87 ? -11.341 -2.924 7.357 1.00 96.69 87 TYR A C 1
ATOM 674 O O . TYR A 1 87 ? -10.286 -2.319 7.167 1.00 96.69 87 TYR A O 1
ATOM 682 N N . VAL A 1 88 ? -11.839 -3.780 6.458 1.00 97.50 88 VAL A N 1
ATOM 683 C CA . VAL A 1 88 ? -11.188 -4.066 5.173 1.00 97.50 88 VAL A CA 1
ATOM 684 C C . VAL A 1 88 ? -11.623 -3.052 4.124 1.00 97.50 88 VAL A C 1
ATOM 686 O O . VAL A 1 88 ? -12.815 -2.864 3.883 1.00 97.50 88 VAL A O 1
ATOM 689 N N . VAL A 1 89 ? -10.644 -2.473 3.441 1.00 97.81 89 VAL A N 1
ATOM 690 C CA . VAL A 1 89 ? -10.834 -1.596 2.285 1.00 97.81 89 VAL A CA 1
ATOM 691 C C . VAL A 1 89 ? -10.331 -2.256 1.011 1.00 97.81 89 VAL A C 1
ATOM 693 O O . VAL A 1 89 ? -9.459 -3.127 1.025 1.00 97.81 89 VAL A O 1
ATOM 696 N N . ARG A 1 90 ? -10.888 -1.807 -0.114 1.00 97.88 90 ARG A N 1
ATOM 697 C CA . ARG A 1 90 ? -10.447 -2.156 -1.464 1.00 97.88 90 ARG A CA 1
ATOM 698 C C . ARG A 1 90 ? -10.211 -0.869 -2.242 1.00 97.88 90 ARG A C 1
ATOM 700 O O . ARG A 1 90 ? -11.165 -0.238 -2.699 1.00 97.88 90 ARG A O 1
ATOM 707 N N . TYR A 1 91 ? -8.950 -0.519 -2.452 1.00 97.38 91 TYR A N 1
ATOM 708 C CA . TYR A 1 91 ? -8.572 0.606 -3.300 1.00 97.38 91 TYR A CA 1
ATOM 709 C C . TYR A 1 91 ? -8.232 0.128 -4.707 1.00 97.38 91 TYR A C 1
ATOM 711 O O . TYR A 1 91 ? -7.636 -0.932 -4.900 1.00 97.38 91 TYR A O 1
ATOM 719 N N . ARG A 1 92 ? -8.614 0.920 -5.711 1.00 96.69 92 ARG A N 1
ATOM 720 C CA . ARG A 1 92 ? -8.181 0.709 -7.094 1.00 96.69 92 ARG A CA 1
ATOM 721 C C . ARG A 1 92 ? -6.842 1.402 -7.298 1.00 96.69 92 ARG A C 1
ATOM 723 O O . ARG A 1 92 ? -6.745 2.611 -7.103 1.00 96.69 92 ARG A O 1
ATOM 730 N N . ILE A 1 93 ? -5.851 0.650 -7.756 1.00 94.69 93 ILE A N 1
ATOM 731 C CA . ILE A 1 93 ? -4.529 1.179 -8.076 1.00 94.69 93 ILE A CA 1
ATOM 732 C C . ILE A 1 93 ? -4.632 1.989 -9.368 1.00 94.69 93 ILE A C 1
ATOM 734 O O . ILE A 1 93 ? -5.077 1.488 -10.406 1.00 94.69 93 ILE A O 1
ATOM 738 N N . ARG A 1 94 ? -4.228 3.255 -9.294 1.00 90.44 94 ARG A N 1
ATOM 739 C CA . ARG A 1 94 ? -3.985 4.111 -10.455 1.00 90.44 94 ARG A CA 1
ATOM 740 C C . ARG A 1 94 ? -2.489 4.358 -10.497 1.00 90.44 94 ARG A C 1
ATOM 742 O O . ARG A 1 94 ? -1.960 5.031 -9.620 1.00 90.44 94 ARG A O 1
ATOM 749 N N . LYS A 1 95 ? -1.823 3.724 -11.457 1.00 74.50 95 LYS A N 1
ATOM 750 C CA . LYS A 1 95 ? -0.387 3.904 -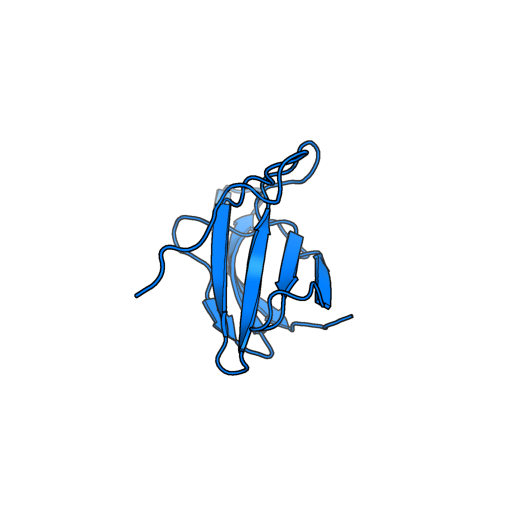11.650 1.00 74.50 95 LYS A CA 1
ATOM 751 C C . LYS A 1 95 ? -0.143 5.293 -12.261 1.00 74.50 95 LYS A C 1
ATOM 753 O O . LYS A 1 95 ? -1.012 5.740 -13.020 1.00 74.50 95 LYS A O 1
ATOM 758 N N . PRO A 1 96 ? 0.950 5.970 -11.877 1.00 63.81 96 PRO A N 1
ATOM 759 C CA . PRO A 1 96 ? 1.376 7.202 -12.529 1.00 63.81 96 PRO A CA 1
ATOM 760 C C . PRO A 1 96 ? 1.719 6.985 -14.008 1.00 63.81 96 PRO A C 1
ATOM 762 O O . PRO A 1 96 ? 1.977 5.822 -14.403 1.00 63.81 96 PRO A O 1
#